Protein AF-A0A392Q1Z8-F1 (afdb_monomer)

Structure (mmCIF, N/CA/C/O backbone):
data_AF-A0A392Q1Z8-F1
#
_entry.id   AF-A0A392Q1Z8-F1
#
loop_
_atom_site.group_PDB
_atom_site.id
_atom_site.type_symbol
_atom_site.label_atom_id
_atom_site.label_alt_id
_atom_site.label_comp_id
_atom_site.label_asym_id
_atom_site.label_entity_id
_atom_s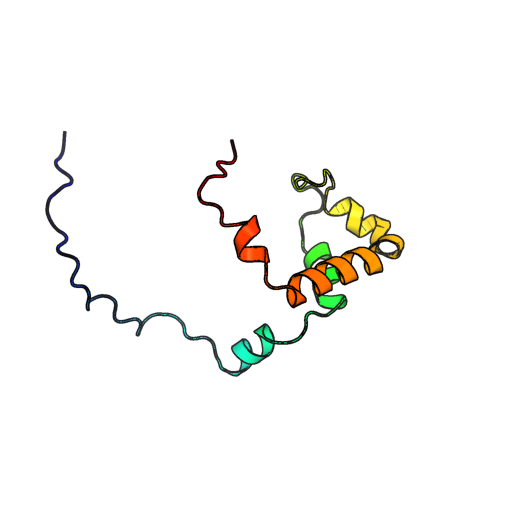ite.label_seq_id
_atom_site.pdbx_PDB_ins_code
_atom_site.Cartn_x
_atom_site.Cartn_y
_atom_site.Cartn_z
_atom_site.occupancy
_atom_site.B_iso_or_equiv
_atom_site.auth_seq_id
_atom_site.auth_comp_id
_atom_site.auth_asym_id
_atom_site.auth_atom_id
_atom_site.pdbx_PDB_model_num
ATOM 1 N N . MET A 1 1 ? 37.103 24.772 25.534 1.00 38.03 1 MET A 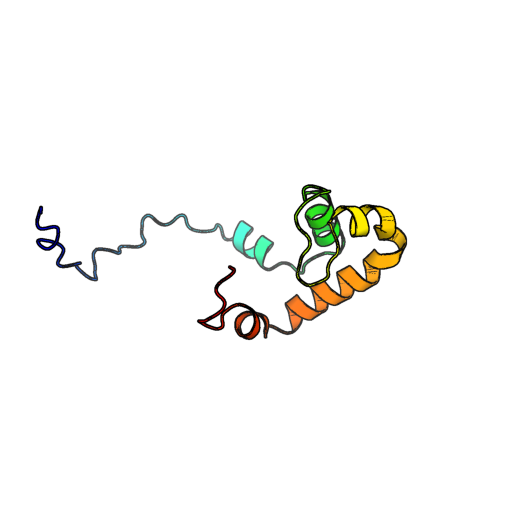N 1
ATOM 2 C CA . MET A 1 1 ? 36.236 23.574 25.547 1.00 38.03 1 MET A CA 1
ATOM 3 C C . MET A 1 1 ? 35.271 23.663 26.722 1.00 38.03 1 MET A C 1
ATOM 5 O O . MET A 1 1 ? 35.712 23.571 27.860 1.00 38.03 1 MET A O 1
ATOM 9 N N . SER A 1 2 ? 33.990 23.927 26.468 1.00 44.91 2 SER A N 1
ATOM 10 C CA . SER A 1 2 ? 32.949 24.079 27.495 1.00 44.91 2 SER A CA 1
ATOM 11 C C . SER A 1 2 ? 32.425 22.717 27.969 1.00 44.91 2 SER A C 1
ATOM 13 O O . SER A 1 2 ? 32.088 21.846 27.172 1.00 44.91 2 SER A O 1
ATOM 15 N N . ASN A 1 3 ? 32.386 22.552 29.292 1.00 46.66 3 ASN A N 1
ATOM 16 C CA . ASN A 1 3 ? 31.953 21.363 30.022 1.00 46.66 3 ASN A CA 1
ATOM 17 C C . ASN A 1 3 ? 30.425 21.174 29.950 1.00 46.66 3 ASN A C 1
ATOM 19 O O . ASN A 1 3 ? 29.694 21.805 30.705 1.00 46.66 3 ASN A O 1
ATOM 23 N N . TRP A 1 4 ? 29.948 20.254 29.108 1.00 56.62 4 TRP A N 1
ATOM 24 C CA . TRP A 1 4 ? 28.520 19.902 28.966 1.00 56.62 4 TRP A CA 1
ATOM 25 C C . TRP A 1 4 ? 27.996 18.902 30.009 1.00 56.62 4 TRP A C 1
ATOM 27 O O . TRP A 1 4 ? 26.866 18.435 29.921 1.00 56.62 4 TRP A O 1
ATOM 37 N N . ARG A 1 5 ? 28.817 18.523 30.994 1.00 55.06 5 ARG A N 1
ATOM 38 C CA . ARG A 1 5 ? 28.538 17.377 31.869 1.00 55.06 5 ARG A CA 1
ATOM 39 C C . ARG A 1 5 ? 28.294 17.770 33.322 1.00 55.06 5 ARG A C 1
ATOM 41 O O . ARG A 1 5 ? 28.920 17.216 34.221 1.00 55.06 5 ARG A O 1
ATOM 48 N N . LYS A 1 6 ? 27.398 18.727 33.564 1.00 56.22 6 LYS A N 1
ATOM 49 C CA . LYS A 1 6 ? 26.819 18.940 34.899 1.00 56.22 6 LYS A CA 1
ATOM 50 C C . LYS A 1 6 ? 25.326 19.239 34.775 1.00 56.22 6 LYS A C 1
ATOM 52 O O . LYS A 1 6 ? 24.950 20.180 34.089 1.00 56.22 6 LYS A O 1
ATOM 57 N N .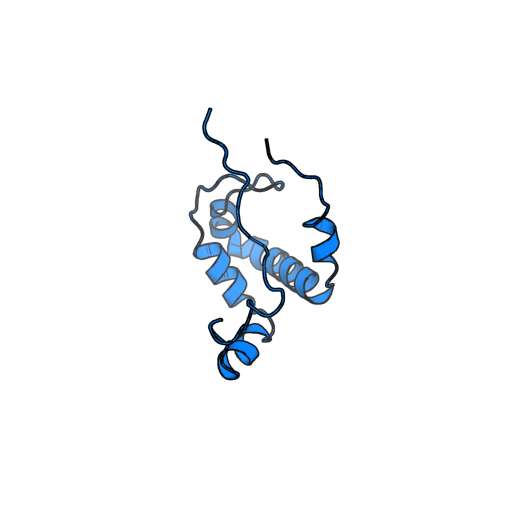 ASN A 1 7 ? 24.546 18.434 35.498 1.00 51.41 7 ASN A N 1
ATOM 58 C CA . ASN A 1 7 ? 23.100 18.486 35.744 1.00 51.41 7 ASN A CA 1
ATOM 59 C C . ASN A 1 7 ? 22.232 17.707 34.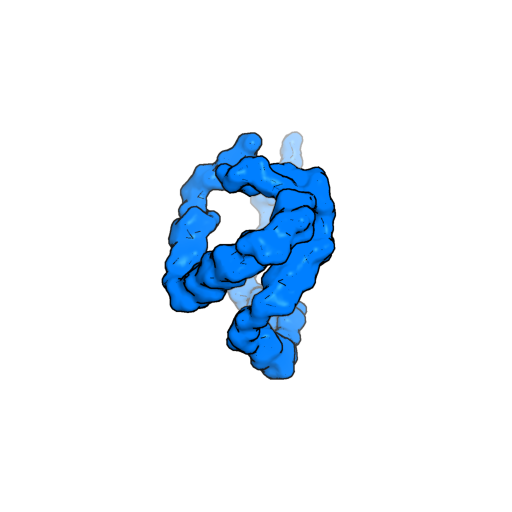753 1.00 51.41 7 ASN A C 1
ATOM 61 O O . ASN A 1 7 ? 21.856 18.220 33.708 1.00 51.41 7 ASN A O 1
ATOM 65 N N . SER A 1 8 ? 21.851 16.490 35.149 1.00 55.75 8 SER A N 1
ATOM 66 C CA . SER A 1 8 ? 20.472 15.982 35.068 1.00 55.75 8 SER A CA 1
ATOM 67 C C . SER A 1 8 ? 20.413 14.667 35.841 1.00 55.75 8 SER A C 1
ATOM 69 O O . SER A 1 8 ? 20.632 13.592 35.291 1.00 55.75 8 SER A O 1
ATOM 71 N N . HIS A 1 9 ? 20.179 14.754 37.149 1.00 53.22 9 HIS A N 1
ATOM 72 C CA . HIS A 1 9 ? 19.646 13.615 37.884 1.00 53.22 9 HIS A CA 1
ATOM 73 C C . HIS A 1 9 ? 18.201 13.474 37.391 1.00 53.22 9 HIS A C 1
ATOM 75 O O . HIS A 1 9 ? 17.328 14.216 37.832 1.00 53.22 9 HIS A O 1
ATOM 81 N N . CYS A 1 10 ? 17.987 12.656 36.357 1.00 54.41 10 CYS A N 1
ATOM 82 C CA . CYS A 1 10 ? 16.652 12.397 35.836 1.00 54.41 10 CYS A CA 1
ATOM 83 C C . CYS A 1 10 ? 15.855 11.710 36.944 1.00 54.41 10 CYS A C 1
ATOM 85 O O . CYS A 1 10 ? 16.133 10.560 37.276 1.00 54.41 10 CYS A O 1
ATOM 87 N N . ASP A 1 11 ? 14.907 12.429 37.539 1.00 60.25 11 ASP A N 1
ATOM 88 C CA . ASP A 1 11 ? 13.917 11.840 38.430 1.00 60.25 11 ASP A CA 1
ATOM 89 C C . ASP A 1 11 ? 13.095 10.821 37.617 1.00 60.25 11 ASP A C 1
ATOM 91 O O . ASP A 1 11 ? 12.438 11.216 36.646 1.00 60.25 11 ASP A O 1
ATOM 95 N N . PRO A 1 12 ? 13.130 9.520 37.960 1.00 59.28 12 PRO A N 1
ATOM 96 C CA . PRO A 1 12 ? 12.393 8.491 37.232 1.00 59.28 12 PRO A CA 1
ATOM 97 C C . PRO A 1 12 ? 10.869 8.692 37.284 1.00 59.28 12 PRO A C 1
ATOM 99 O O . PRO A 1 12 ? 10.168 8.134 36.443 1.00 59.28 12 PRO A O 1
ATOM 102 N N . ASN A 1 13 ? 10.356 9.526 38.199 1.00 57.09 13 ASN A N 1
ATOM 103 C CA . ASN A 1 13 ? 8.936 9.877 38.297 1.00 57.09 13 ASN A CA 1
ATOM 104 C C . ASN A 1 13 ? 8.560 11.174 37.554 1.00 57.09 13 ASN A C 1
ATOM 106 O O . ASN A 1 13 ? 7.385 11.530 37.507 1.00 57.09 13 ASN A O 1
ATOM 110 N N . SER A 1 14 ? 9.521 11.873 36.936 1.00 55.88 14 SER A N 1
ATOM 111 C CA . SER A 1 14 ? 9.259 13.067 36.109 1.00 55.88 14 SER A CA 1
ATOM 112 C C . SER A 1 14 ? 8.548 12.731 34.787 1.00 55.88 14 SER A C 1
ATOM 114 O O . SER A 1 14 ? 7.915 13.584 34.167 1.00 55.88 14 SER A O 1
ATOM 116 N N . LEU A 1 15 ? 8.572 11.458 34.375 1.00 58.22 15 LEU A N 1
ATOM 117 C CA . LEU A 1 15 ? 7.808 10.944 33.237 1.00 58.22 15 LEU A CA 1
ATOM 118 C C . LEU A 1 15 ? 6.353 10.666 33.631 1.00 58.22 15 LEU A C 1
ATOM 120 O O . LEU A 1 15 ? 5.837 9.565 33.440 1.00 58.22 15 LEU A O 1
ATOM 124 N N . VAL A 1 16 ? 5.668 11.663 34.185 1.00 60.88 16 VAL A N 1
ATOM 125 C CA . VAL A 1 16 ? 4.215 11.590 34.294 1.00 60.88 16 VAL A CA 1
ATOM 126 C C . VAL A 1 16 ? 3.675 11.656 32.862 1.00 60.88 16 VAL A C 1
ATOM 128 O O . VAL A 1 16 ? 3.647 12.712 32.234 1.00 60.88 16 VAL A O 1
ATOM 131 N N . LEU A 1 17 ? 3.272 10.506 32.313 1.00 58.62 17 LEU A N 1
ATOM 132 C CA . LEU A 1 17 ? 2.721 10.353 30.955 1.00 58.62 17 LEU A CA 1
ATOM 133 C C . LEU A 1 17 ? 1.361 11.067 30.769 1.00 58.62 17 LEU A C 1
ATOM 135 O O . LEU A 1 17 ? 0.659 10.819 29.793 1.00 58.62 17 LEU A O 1
ATOM 139 N N . THR A 1 18 ? 0.966 11.954 31.687 1.00 59.97 18 THR A N 1
ATOM 140 C CA . THR A 1 18 ? -0.308 12.688 31.670 1.00 59.97 18 THR A CA 1
ATOM 141 C C . THR A 1 18 ? -0.427 13.673 30.513 1.00 59.97 18 THR A C 1
ATOM 143 O O . THR A 1 18 ? -1.536 14.087 30.199 1.00 59.97 18 THR A O 1
ATOM 146 N N . ASN A 1 19 ? 0.684 14.017 29.852 1.00 65.94 19 ASN A N 1
ATOM 147 C CA . ASN A 1 19 ? 0.699 14.937 28.709 1.00 65.94 19 ASN A CA 1
ATOM 148 C C . ASN A 1 19 ? 0.914 14.234 27.357 1.00 65.94 19 ASN A C 1
ATOM 150 O O . ASN A 1 19 ? 1.163 14.906 26.356 1.00 65.94 19 ASN A O 1
ATOM 154 N N . ILE A 1 20 ? 0.831 12.900 27.301 1.00 76.69 20 ILE A N 1
ATOM 155 C CA . ILE A 1 20 ? 0.868 12.181 26.024 1.00 76.69 20 ILE A CA 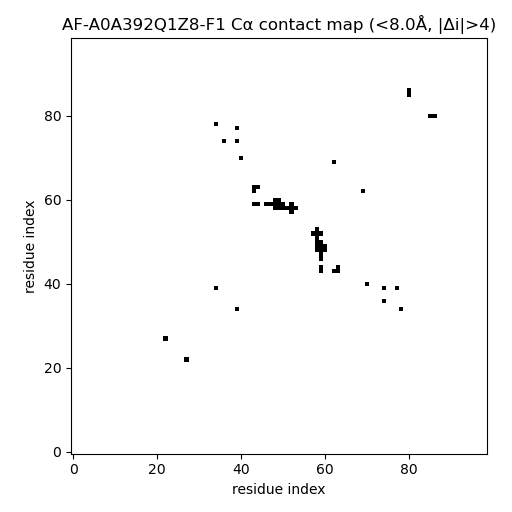1
ATOM 156 C C . ILE A 1 20 ? -0.543 12.161 25.433 1.00 76.69 20 ILE A C 1
ATOM 158 O O . ILE A 1 20 ? -1.466 11.721 26.127 1.00 76.69 20 ILE A O 1
ATOM 162 N N . PRO A 1 21 ? -0.730 12.596 24.170 1.00 78.88 21 PRO A N 1
ATOM 163 C CA . PRO A 1 21 ? -2.019 12.499 23.502 1.00 78.88 21 PRO A CA 1
ATOM 164 C C . PRO A 1 21 ? -2.511 11.049 23.539 1.00 78.88 21 PRO A C 1
ATOM 166 O O . PRO A 1 21 ? -1.857 10.140 23.029 1.00 78.88 21 PRO A O 1
ATOM 169 N N . GLN A 1 22 ? -3.654 10.844 24.190 1.00 80.50 22 GLN A N 1
ATOM 170 C CA . GLN A 1 22 ? -4.293 9.539 24.292 1.00 80.50 22 GLN A CA 1
ATOM 171 C C . GLN A 1 22 ? -5.116 9.281 23.034 1.00 80.50 22 GLN A C 1
ATOM 173 O O . GLN A 1 22 ? -5.802 10.168 22.523 1.00 80.50 22 GLN A O 1
ATOM 178 N N . ILE A 1 23 ? -5.057 8.049 22.544 1.00 86.19 23 ILE A N 1
ATOM 179 C CA . ILE A 1 23 ? -5.891 7.611 21.434 1.00 86.19 23 ILE A CA 1
ATOM 180 C C . ILE A 1 23 ? -7.340 7.464 21.914 1.00 86.19 23 ILE A C 1
ATOM 182 O O . ILE A 1 23 ? -7.589 6.889 22.973 1.00 86.19 23 ILE A O 1
ATOM 186 N N . SER A 1 24 ? -8.310 7.992 21.161 1.00 88.75 24 SER A N 1
ATOM 187 C CA . SER A 1 24 ? -9.719 7.753 21.482 1.00 88.75 24 SER A CA 1
ATOM 188 C C . SER A 1 24 ? -10.065 6.278 21.263 1.00 88.75 24 SER A C 1
ATOM 190 O O . SER A 1 24 ? -9.461 5.600 20.430 1.00 88.75 24 SER A O 1
ATOM 192 N N . GLN A 1 25 ? -11.062 5.771 21.988 1.00 87.00 25 GLN A N 1
ATOM 193 C CA . GLN A 1 25 ? -11.509 4.384 21.834 1.00 87.00 25 GLN A CA 1
ATOM 194 C C . GLN A 1 25 ? -12.020 4.092 20.412 1.00 87.00 25 GLN A C 1
ATOM 196 O O . GLN A 1 25 ? -11.810 3.003 19.878 1.00 87.00 25 GLN A O 1
ATOM 201 N N . GLU A 1 26 ? -12.629 5.088 19.769 1.00 89.81 26 GLU A N 1
ATOM 202 C CA . GLU A 1 26 ? -13.035 5.024 18.364 1.00 89.81 26 GLU A CA 1
ATOM 203 C C . GLU A 1 26 ? -11.824 4.852 17.441 1.00 89.81 26 GLU A C 1
ATOM 205 O O . GLU A 1 26 ? -11.797 3.935 16.623 1.00 89.81 26 GLU A O 1
ATOM 210 N N . LEU A 1 27 ? -10.783 5.674 17.616 1.00 87.94 27 LEU A N 1
ATOM 211 C CA . LEU A 1 27 ? -9.572 5.599 16.802 1.00 87.94 27 LEU A CA 1
ATOM 212 C C . LEU A 1 27 ? -8.814 4.287 17.036 1.00 87.94 27 LEU A C 1
ATOM 214 O O . LEU A 1 27 ? -8.317 3.687 16.087 1.00 87.94 27 LEU A O 1
ATOM 218 N N . PHE A 1 28 ? -8.781 3.796 18.274 1.00 88.31 28 PHE A N 1
ATOM 219 C CA . PHE A 1 28 ? -8.225 2.482 18.585 1.00 88.31 28 PHE A CA 1
ATOM 220 C C . PHE A 1 28 ? -8.957 1.364 17.832 1.00 88.31 28 PHE A C 1
ATOM 222 O O . PHE A 1 28 ? -8.320 0.512 17.219 1.00 88.31 28 PHE A O 1
ATOM 229 N N . THR A 1 29 ? -10.291 1.408 17.813 1.00 87.12 29 THR A N 1
ATOM 230 C CA . THR A 1 29 ? -11.108 0.430 17.079 1.00 87.12 29 THR A CA 1
ATOM 231 C C . THR A 1 29 ? -10.826 0.494 15.577 1.00 87.12 29 THR A C 1
ATOM 233 O O . THR A 1 29 ? -10.634 -0.542 14.948 1.00 87.12 29 THR A O 1
ATOM 236 N N . LEU A 1 30 ? -10.708 1.701 15.011 1.00 86.44 30 LEU A N 1
ATOM 237 C CA . LEU A 1 30 ? -10.350 1.887 13.602 1.00 86.44 30 LEU A CA 1
ATOM 238 C C . LEU A 1 30 ? -8.979 1.286 13.259 1.00 86.44 30 LEU A C 1
ATOM 240 O O . LEU A 1 30 ? -8.851 0.625 12.234 1.00 86.44 30 LEU A O 1
ATOM 244 N N . LEU A 1 31 ? -7.969 1.466 14.116 1.00 85.81 31 LEU A N 1
ATOM 245 C CA . LEU A 1 31 ? -6.625 0.911 13.897 1.00 85.81 31 LEU A CA 1
ATOM 246 C C . LEU A 1 31 ? -6.563 -0.620 14.004 1.00 85.81 31 LEU A C 1
ATOM 248 O O . LEU A 1 31 ? -5.644 -1.239 13.461 1.00 85.81 31 LEU A O 1
ATOM 252 N N . LEU A 1 32 ? -7.506 -1.228 14.727 1.00 85.88 32 LEU A N 1
ATOM 253 C CA . LEU A 1 32 ? -7.607 -2.679 14.877 1.00 85.88 32 LEU A CA 1
ATOM 254 C C . LEU A 1 32 ? -8.416 -3.355 13.770 1.00 85.88 32 LEU A C 1
ATOM 256 O O . LEU A 1 32 ? -8.393 -4.585 13.680 1.00 85.88 32 LEU A O 1
ATOM 260 N N . ASN A 1 33 ? -9.114 -2.587 12.933 1.00 86.44 33 ASN A N 1
ATOM 261 C CA . ASN A 1 33 ? -9.892 -3.160 11.847 1.00 86.44 33 ASN A CA 1
ATOM 262 C C . ASN A 1 33 ? -8.999 -3.962 10.885 1.00 86.44 33 ASN A C 1
ATOM 264 O O . ASN A 1 33 ? -7.828 -3.620 10.670 1.00 86.44 33 ASN A O 1
ATOM 268 N N . PRO A 1 34 ? -9.537 -5.039 10.282 1.00 86.75 34 PRO A N 1
ATOM 269 C CA . PRO A 1 34 ? -8.856 -5.724 9.199 1.00 86.75 34 PRO A CA 1
ATOM 270 C C . PRO A 1 34 ? -8.516 -4.732 8.089 1.00 86.75 34 PRO A C 1
ATOM 272 O O . PRO A 1 34 ? -9.369 -3.947 7.678 1.00 86.75 34 PRO A O 1
ATOM 275 N N . ILE A 1 35 ? -7.280 -4.807 7.594 1.00 88.88 35 ILE A N 1
ATOM 276 C CA . ILE A 1 35 ? -6.872 -4.046 6.413 1.00 88.88 35 ILE A CA 1
ATOM 277 C C . ILE A 1 35 ? -7.787 -4.466 5.258 1.00 88.88 35 ILE A C 1
ATOM 279 O O . ILE A 1 35 ? -8.147 -5.636 5.138 1.00 88.88 35 ILE A O 1
ATOM 283 N N . SER A 1 36 ? -8.168 -3.524 4.412 1.00 91.75 36 SER A N 1
ATOM 284 C CA . SER A 1 36 ? -8.931 -3.766 3.193 1.00 91.75 36 SER A CA 1
ATOM 285 C C . SER A 1 36 ? -8.057 -3.593 1.950 1.00 91.75 36 SER A C 1
ATOM 287 O O . SER A 1 36 ? -7.107 -2.809 1.937 1.00 91.75 36 SER A O 1
ATOM 289 N N . GLU A 1 37 ? -8.408 -4.270 0.854 1.00 92.69 37 GLU A N 1
ATOM 290 C CA . GLU A 1 37 ? -7.723 -4.087 -0.436 1.00 92.69 37 GLU A CA 1
ATOM 291 C C . GLU A 1 37 ? -7.755 -2.618 -0.892 1.00 92.69 37 GLU A C 1
ATOM 293 O O . GLU A 1 37 ? -6.784 -2.101 -1.449 1.00 92.69 37 GLU A O 1
ATOM 298 N N . ARG A 1 38 ? -8.858 -1.916 -0.594 1.00 94.00 38 ARG A N 1
ATOM 299 C CA . ARG A 1 38 ? -9.003 -0.489 -0.881 1.00 94.00 38 ARG A CA 1
ATOM 300 C C . ARG A 1 38 ? -7.964 0.347 -0.141 1.00 94.00 38 ARG A C 1
ATOM 302 O O . ARG A 1 38 ? -7.338 1.188 -0.772 1.00 94.00 38 ARG A O 1
ATOM 309 N N . GLU 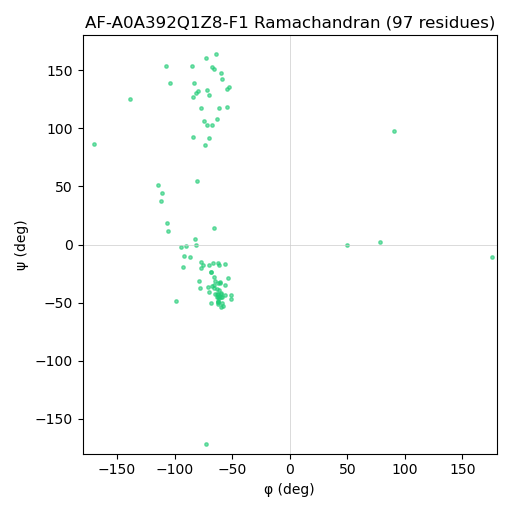A 1 39 ? -7.749 0.107 1.150 1.00 92.44 39 GLU A N 1
ATOM 310 C CA . GLU A 1 39 ? -6.727 0.829 1.919 1.00 92.44 39 GLU A CA 1
ATOM 311 C C . GLU A 1 39 ? -5.325 0.584 1.365 1.00 92.44 39 GLU A C 1
ATOM 313 O O . GLU A 1 39 ? -4.537 1.524 1.271 1.00 92.44 39 GLU A O 1
ATOM 318 N N . VAL A 1 40 ? -5.021 -0.645 0.931 1.00 93.38 40 VAL A N 1
ATOM 319 C CA . VAL A 1 40 ? -3.733 -0.958 0.290 1.00 93.38 40 VAL A CA 1
ATOM 320 C C . VAL A 1 40 ? -3.567 -0.175 -1.008 1.00 93.38 40 VAL A C 1
ATOM 322 O O . VAL A 1 40 ? -2.515 0.427 -1.241 1.00 93.38 40 VAL A O 1
ATOM 325 N N . LYS A 1 41 ? -4.613 -0.137 -1.838 1.00 95.19 41 LYS A N 1
ATOM 326 C CA . LYS A 1 41 ? -4.608 0.637 -3.079 1.00 95.19 41 LYS A CA 1
ATOM 327 C C . LYS A 1 41 ? -4.442 2.129 -2.805 1.00 95.19 41 LYS A C 1
ATOM 329 O O . LYS A 1 41 ? -3.569 2.758 -3.395 1.00 95.19 41 LYS A O 1
ATOM 334 N N . ASP A 1 42 ? -5.246 2.694 -1.912 1.00 95.44 42 ASP A N 1
ATOM 335 C CA . ASP A 1 42 ? -5.234 4.125 -1.609 1.00 95.44 42 ASP A CA 1
ATOM 336 C C . ASP A 1 42 ? -3.872 4.538 -1.024 1.00 95.44 42 ASP A C 1
ATOM 338 O O . ASP A 1 42 ? -3.276 5.523 -1.471 1.00 95.44 42 ASP A O 1
ATOM 342 N N . ALA A 1 43 ? -3.303 3.729 -0.124 1.00 92.88 43 ALA A N 1
ATOM 343 C CA . ALA A 1 43 ? -1.953 3.924 0.397 1.00 92.88 43 ALA A CA 1
ATOM 344 C C . ALA A 1 43 ? -0.900 3.915 -0.721 1.00 92.88 43 ALA A C 1
ATOM 346 O O . ALA A 1 43 ? -0.111 4.857 -0.832 1.00 92.88 43 ALA A O 1
ATOM 347 N N . LEU A 1 44 ? -0.914 2.906 -1.596 1.00 93.12 44 LEU A N 1
ATOM 348 C CA . LEU A 1 44 ? 0.007 2.805 -2.730 1.00 93.12 44 LEU A CA 1
ATOM 349 C C . LEU A 1 44 ? -0.120 4.003 -3.690 1.00 93.12 44 LEU A C 1
ATOM 351 O O . LEU A 1 44 ? 0.888 4.545 -4.157 1.00 93.12 44 LEU A O 1
ATOM 355 N N . PHE A 1 45 ? -1.346 4.447 -3.972 1.00 93.81 45 PHE A N 1
ATOM 356 C CA . PHE A 1 45 ? -1.642 5.553 -4.889 1.00 93.81 45 PHE A CA 1
ATOM 357 C C . PHE A 1 45 ? -1.374 6.935 -4.268 1.00 93.81 45 PHE A C 1
ATOM 359 O O . PHE A 1 45 ? -1.121 7.896 -5.001 1.00 93.81 45 PHE A O 1
ATOM 366 N N . SER A 1 46 ? -1.314 7.032 -2.938 1.00 93.94 46 SER A N 1
ATOM 367 C CA . SER A 1 46 ? -0.903 8.251 -2.226 1.00 93.94 46 SER A CA 1
ATOM 368 C C . SER A 1 46 ? 0.610 8.516 -2.266 1.00 93.94 46 SER A C 1
ATOM 370 O O . SER A 1 46 ? 1.053 9.638 -2.029 1.00 93.94 46 SER A O 1
ATOM 372 N N . MET A 1 47 ? 1.428 7.506 -2.589 1.00 91.19 47 MET A N 1
ATOM 373 C CA . MET A 1 47 ? 2.887 7.664 -2.659 1.00 91.19 47 MET A CA 1
ATOM 374 C C . MET A 1 47 ? 3.307 8.646 -3.773 1.00 91.19 47 MET A C 1
ATOM 376 O O . MET A 1 47 ? 2.540 8.961 -4.681 1.00 91.19 47 MET A O 1
ATOM 380 N N . TYR A 1 48 ? 4.545 9.135 -3.753 1.00 91.62 48 TYR A N 1
ATOM 381 C CA . TYR A 1 48 ? 5.072 9.849 -4.919 1.00 91.62 48 TYR A CA 1
ATOM 382 C C . TYR A 1 48 ? 5.529 8.815 -5.967 1.00 91.62 48 TYR A C 1
ATOM 384 O O . TYR A 1 48 ? 6.207 7.857 -5.588 1.00 91.62 48 TYR A O 1
ATOM 392 N N . PRO A 1 49 ? 5.163 8.953 -7.256 1.00 87.94 49 PRO A N 1
ATOM 393 C CA . PRO A 1 49 ? 5.353 7.899 -8.260 1.00 87.94 49 PRO A CA 1
ATOM 394 C C . PRO A 1 49 ? 6.822 7.519 -8.498 1.00 87.94 49 PRO A C 1
ATOM 396 O O . PRO A 1 49 ? 7.110 6.347 -8.724 1.00 87.94 49 PRO A O 1
ATOM 399 N N . TYR A 1 50 ? 7.738 8.485 -8.387 1.00 89.38 50 TYR A N 1
ATOM 400 C CA . TYR A 1 50 ? 9.167 8.328 -8.683 1.00 89.38 50 TYR A CA 1
ATOM 401 C C . TYR A 1 50 ? 10.042 8.393 -7.421 1.00 89.38 50 TYR A C 1
ATOM 403 O O . TYR A 1 50 ? 11.041 9.109 -7.381 1.00 89.38 50 TYR A O 1
ATOM 411 N N . LYS A 1 51 ? 9.640 7.709 -6.343 1.00 85.69 51 LYS A N 1
ATOM 412 C CA . LYS A 1 51 ? 10.517 7.521 -5.174 1.00 85.69 51 LYS A CA 1
ATOM 413 C C . LYS A 1 51 ? 11.635 6.523 -5.479 1.00 85.69 51 LYS A C 1
ATOM 415 O O . LYS A 1 51 ? 11.520 5.725 -6.407 1.00 85.69 51 LYS A O 1
ATOM 420 N N . ALA A 1 52 ? 12.694 6.568 -4.669 1.00 86.56 52 ALA A N 1
ATOM 421 C CA . ALA A 1 52 ? 13.733 5.547 -4.683 1.00 86.56 52 ALA A CA 1
ATOM 422 C C . ALA A 1 52 ? 13.102 4.146 -4.520 1.00 86.56 52 ALA A C 1
ATOM 424 O O . ALA A 1 52 ? 12.185 4.002 -3.701 1.00 86.56 52 ALA A O 1
ATOM 425 N N . PRO A 1 53 ? 13.539 3.151 -5.312 1.00 80.19 53 PRO A N 1
ATOM 426 C CA . PRO A 1 53 ? 13.012 1.796 -5.228 1.00 80.19 53 PRO A CA 1
ATOM 427 C C . PRO A 1 53 ? 13.378 1.156 -3.888 1.00 80.19 53 PRO A C 1
ATOM 429 O O . PRO A 1 53 ? 14.401 1.491 -3.284 1.00 80.19 53 PRO A O 1
ATOM 432 N N . GLY A 1 54 ? 12.536 0.235 -3.425 1.00 79.56 54 GLY A N 1
ATOM 433 C CA . GLY A 1 54 ? 12.875 -0.600 -2.283 1.00 79.56 54 GLY A CA 1
ATOM 434 C C . GLY A 1 54 ? 13.926 -1.654 -2.653 1.00 79.56 54 GLY A C 1
ATOM 435 O O . GLY A 1 54 ? 14.443 -1.671 -3.773 1.00 79.56 54 GLY A O 1
ATOM 436 N N . PRO A 1 55 ? 14.211 -2.598 -1.742 1.00 82.50 55 PRO A N 1
ATOM 437 C CA . PRO A 1 55 ? 15.032 -3.776 -2.040 1.00 82.50 55 PRO A CA 1
ATOM 438 C C . PRO A 1 55 ? 14.508 -4.623 -3.216 1.00 82.50 55 PRO A C 1
ATOM 440 O O . PRO A 1 55 ? 15.246 -5.437 -3.761 1.00 82.50 55 PRO A O 1
ATOM 443 N N . ASP A 1 56 ? 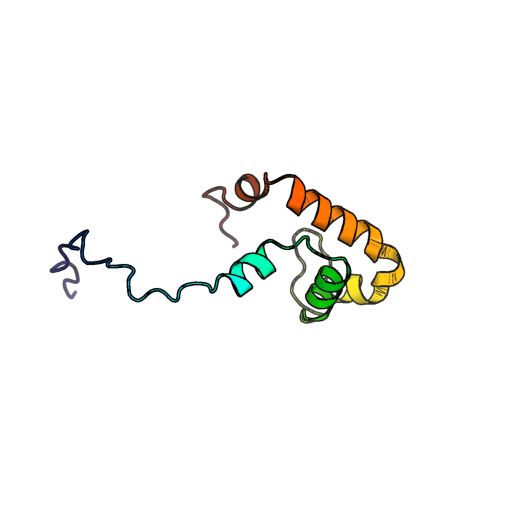13.243 -4.434 -3.605 1.00 81.25 56 ASP A N 1
ATOM 444 C CA . ASP A 1 56 ? 12.590 -5.069 -4.751 1.00 81.25 56 ASP A CA 1
ATOM 445 C C . ASP A 1 56 ? 12.976 -4.459 -6.111 1.00 81.25 56 ASP A C 1
ATOM 447 O O . ASP A 1 56 ? 12.713 -5.063 -7.149 1.00 81.25 56 ASP A O 1
ATOM 451 N N . GLY A 1 57 ? 13.593 -3.273 -6.130 1.00 88.56 57 GLY A N 1
ATOM 452 C CA . GLY A 1 57 ? 13.995 -2.581 -7.353 1.00 88.56 57 GLY A CA 1
ATOM 453 C C . GLY A 1 57 ? 12.862 -1.860 -8.095 1.00 88.56 57 GLY A C 1
ATOM 454 O O . GLY A 1 57 ? 13.124 -1.259 -9.140 1.00 88.56 57 GLY A O 1
ATOM 455 N N . PHE A 1 58 ? 11.626 -1.857 -7.580 1.00 89.12 58 PHE A N 1
ATOM 456 C CA . PHE A 1 58 ? 10.475 -1.254 -8.260 1.00 89.12 58 PHE A CA 1
ATOM 457 C C . PHE A 1 58 ? 10.069 0.089 -7.648 1.00 89.12 58 PHE A C 1
ATOM 459 O O . PHE A 1 58 ? 10.020 0.284 -6.436 1.00 89.12 58 PHE A O 1
ATOM 466 N N . GLN A 1 59 ? 9.734 1.045 -8.513 1.00 91.94 59 GLN A N 1
ATOM 467 C CA . GLN A 1 59 ? 9.181 2.335 -8.101 1.00 91.94 59 GLN A CA 1
ATOM 468 C C . GLN A 1 59 ? 7.656 2.240 -7.913 1.00 91.94 59 GLN A C 1
ATOM 470 O O . GLN A 1 59 ? 7.007 1.469 -8.624 1.00 91.94 59 GLN A O 1
ATOM 475 N N . PRO A 1 60 ? 7.028 3.081 -7.065 1.00 92.00 60 PRO A N 1
ATOM 476 C CA . PRO A 1 60 ? 5.572 3.082 -6.875 1.00 92.00 60 PRO A CA 1
ATOM 477 C C . PRO A 1 60 ? 4.753 3.231 -8.169 1.00 92.00 60 PRO A C 1
ATOM 479 O O . PRO A 1 60 ? 3.632 2.730 -8.251 1.00 92.00 60 PRO A O 1
ATOM 482 N N . VAL A 1 61 ? 5.296 3.897 -9.196 1.00 94.12 61 VAL A N 1
ATOM 483 C CA . VAL A 1 61 ? 4.656 4.022 -10.518 1.00 94.12 61 VAL A CA 1
ATOM 484 C C . VAL A 1 61 ? 4.416 2.673 -11.208 1.00 94.12 61 VAL A C 1
ATOM 486 O O . VAL A 1 61 ? 3.405 2.519 -11.892 1.00 94.12 61 VAL A O 1
ATOM 489 N N . PHE A 1 62 ? 5.277 1.675 -10.987 1.00 94.50 62 PHE A N 1
ATOM 490 C CA . PHE A 1 62 ? 5.101 0.328 -11.537 1.00 94.50 62 PHE A CA 1
ATOM 491 C C . PHE A 1 62 ? 3.784 -0.286 -11.051 1.00 94.50 62 PHE A C 1
ATOM 493 O O . PHE A 1 62 ? 2.922 -0.651 -11.850 1.00 94.50 62 PHE A O 1
ATOM 500 N N . PHE A 1 63 ? 3.579 -0.307 -9.735 1.00 94.19 63 PHE A N 1
ATOM 501 C CA . PHE A 1 63 ? 2.389 -0.901 -9.132 1.00 94.19 63 PHE A CA 1
ATOM 502 C C . PHE A 1 63 ? 1.102 -0.146 -9.484 1.00 94.19 63 PHE A C 1
ATOM 504 O O . PHE A 1 63 ? 0.037 -0.753 -9.551 1.00 94.19 63 PHE A O 1
ATOM 511 N N . ARG A 1 64 ? 1.182 1.165 -9.755 1.00 94.56 64 ARG A N 1
ATOM 512 C CA . ARG A 1 64 ? 0.035 1.946 -10.252 1.00 94.56 64 ARG A CA 1
ATOM 513 C C . ARG A 1 64 ? -0.350 1.545 -11.666 1.00 94.56 64 ARG A C 1
ATOM 515 O O . ARG A 1 64 ? -1.519 1.268 -11.919 1.00 94.56 64 ARG A O 1
ATOM 522 N N . ASN A 1 65 ? 0.630 1.510 -12.567 1.00 95.94 65 ASN A N 1
ATOM 523 C CA . ASN A 1 65 ? 0.400 1.234 -13.984 1.00 95.94 65 ASN A CA 1
ATOM 524 C C . ASN A 1 65 ? -0.104 -0.194 -14.209 1.00 95.94 65 ASN A C 1
ATOM 526 O O . ASN A 1 65 ? -0.948 -0.421 -15.073 1.00 95.94 65 ASN A O 1
ATOM 530 N N . TYR A 1 66 ? 0.376 -1.143 -13.404 1.00 96.25 66 TYR A N 1
ATOM 531 C CA . TYR A 1 66 ? 0.038 -2.559 -13.528 1.00 96.25 66 TYR A CA 1
ATOM 532 C C . TYR A 1 66 ? -0.908 -3.058 -12.433 1.00 96.25 66 TYR A C 1
ATOM 534 O O . TYR A 1 66 ? -1.025 -4.268 -12.248 1.00 96.25 66 TYR A O 1
ATOM 542 N N . TRP A 1 67 ? -1.620 -2.163 -11.731 1.00 95.44 67 TRP A N 1
ATOM 543 C CA . TRP A 1 67 ? -2.514 -2.534 -10.624 1.00 95.44 67 TRP A CA 1
ATOM 544 C C . TRP A 1 67 ? -3.490 -3.651 -11.011 1.00 95.44 67 TRP A C 1
ATOM 546 O O . TRP A 1 67 ? -3.634 -4.617 -10.278 1.00 95.44 67 TRP A O 1
ATOM 556 N N . ASN A 1 68 ? -4.087 -3.589 -12.206 1.00 96.06 68 ASN A N 1
ATOM 557 C CA . ASN A 1 68 ? -5.038 -4.604 -12.684 1.00 96.06 68 ASN A CA 1
ATOM 558 C C . ASN A 1 68 ? -4.442 -6.020 -12.804 1.00 96.06 68 ASN A C 1
ATOM 560 O O . ASN A 1 68 ? -5.193 -6.986 -12.893 1.00 96.06 68 ASN A O 1
ATOM 564 N N . ILE A 1 69 ? -3.114 -6.138 -12.832 1.00 96.62 69 ILE A N 1
ATOM 565 C CA . ILE A 1 69 ? -2.384 -7.407 -12.883 1.00 96.62 69 ILE A CA 1
ATOM 566 C C . ILE A 1 69 ? -1.917 -7.790 -11.476 1.00 96.62 69 ILE A C 1
ATOM 568 O O . ILE A 1 69 ? -2.152 -8.912 -11.042 1.00 96.62 69 ILE A O 1
ATOM 572 N N . VAL A 1 70 ? -1.291 -6.856 -10.749 1.00 95.44 70 VAL A N 1
ATOM 573 C CA . VAL A 1 70 ? -0.594 -7.156 -9.483 1.00 95.44 70 VAL A CA 1
ATOM 574 C C . VAL A 1 70 ? -1.453 -6.993 -8.226 1.00 95.44 70 VAL A C 1
ATOM 576 O O . VAL A 1 70 ? -1.017 -7.398 -7.152 1.00 95.44 70 VAL A O 1
ATOM 579 N N . ALA A 1 71 ? -2.659 -6.415 -8.318 1.00 94.50 71 ALA A N 1
ATOM 580 C CA . ALA A 1 71 ? -3.500 -6.078 -7.159 1.00 94.50 71 ALA A CA 1
ATOM 581 C C . ALA A 1 71 ? -3.690 -7.257 -6.202 1.00 94.50 71 ALA A C 1
ATOM 583 O O . ALA A 1 71 ? -3.501 -7.118 -4.995 1.00 94.50 71 ALA A O 1
ATOM 584 N N . LYS A 1 72 ? -4.010 -8.434 -6.752 1.00 95.19 72 LYS A N 1
ATOM 585 C CA . LYS A 1 72 ? -4.269 -9.641 -5.965 1.00 95.19 72 LYS A CA 1
ATOM 586 C C . LYS A 1 72 ? -3.027 -10.121 -5.219 1.00 95.19 72 LYS A C 1
ATOM 588 O O . LYS A 1 72 ? -3.134 -10.488 -4.049 1.00 95.19 72 LYS A O 1
ATOM 593 N N . ASP A 1 73 ? -1.869 -10.109 -5.870 1.00 93.69 73 ASP A N 1
ATOM 594 C CA . ASP A 1 73 ? -0.612 -10.569 -5.274 1.00 93.69 73 ASP A CA 1
ATOM 595 C C . ASP A 1 73 ? -0.136 -9.599 -4.190 1.00 93.69 73 ASP A C 1
ATOM 597 O O . ASP A 1 73 ? 0.267 -10.019 -3.102 1.00 93.69 73 ASP A O 1
ATOM 601 N N . VAL A 1 74 ? -0.262 -8.294 -4.453 1.00 92.81 74 VAL A N 1
ATOM 602 C CA . VAL A 1 74 ? 0.043 -7.234 -3.484 1.00 92.81 74 VAL A CA 1
ATOM 603 C C . VAL A 1 74 ? -0.876 -7.344 -2.269 1.00 92.81 74 VAL A C 1
ATOM 605 O O . VAL A 1 74 ? -0.390 -7.360 -1.139 1.00 92.81 74 VAL A O 1
ATOM 608 N N . TRP A 1 75 ? -2.188 -7.475 -2.483 1.00 93.62 75 TRP A N 1
ATOM 609 C CA . TRP A 1 75 ? -3.158 -7.653 -1.405 1.00 93.62 75 TRP A CA 1
ATOM 610 C C . TRP A 1 75 ? -2.837 -8.895 -0.575 1.00 93.62 75 TRP A C 1
ATOM 612 O O . TRP A 1 75 ? -2.636 -8.780 0.629 1.00 93.62 75 TRP A O 1
ATOM 622 N N . THR A 1 76 ? -2.679 -10.051 -1.223 1.00 91.56 76 THR A N 1
ATOM 623 C CA . THR A 1 76 ? -2.370 -11.323 -0.551 1.00 91.56 76 THR A CA 1
ATOM 624 C C . THR A 1 76 ? -1.102 -11.223 0.293 1.00 91.56 76 THR A C 1
ATOM 626 O O . THR A 1 76 ? -1.093 -11.677 1.437 1.00 91.56 76 THR A O 1
ATOM 629 N N . SER A 1 77 ? -0.053 -10.586 -0.235 1.00 89.88 77 SER A N 1
ATOM 630 C CA . SER A 1 77 ? 1.200 -10.370 0.493 1.00 89.88 77 SER A CA 1
ATOM 631 C C . SER A 1 77 ? 0.980 -9.503 1.736 1.00 89.88 77 SER A C 1
ATOM 633 O O . SER A 1 77 ? 1.353 -9.899 2.839 1.00 89.88 77 SER A O 1
ATOM 635 N N . VAL A 1 78 ? 0.304 -8.357 1.594 1.00 89.44 78 VAL A N 1
ATOM 636 C CA . VAL A 1 78 ? 0.005 -7.451 2.717 1.00 89.44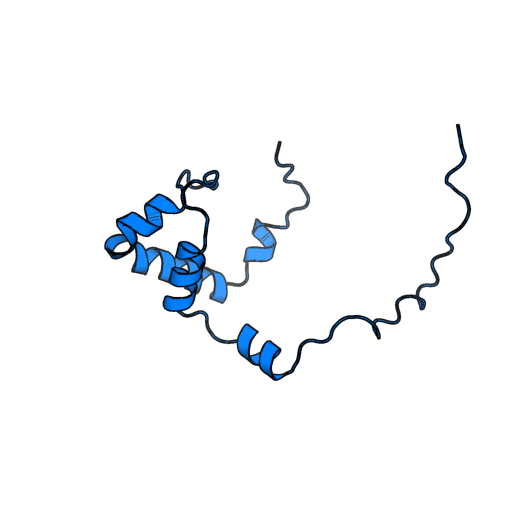 78 VAL A CA 1
ATOM 637 C C . VAL A 1 78 ? -0.869 -8.135 3.776 1.00 89.44 78 VAL A C 1
ATOM 639 O O . VAL A 1 78 ? -0.573 -8.040 4.970 1.00 89.44 78 VAL A O 1
ATOM 642 N N . SER A 1 79 ? -1.912 -8.864 3.367 1.00 87.06 79 SER A N 1
ATOM 643 C CA . SER A 1 79 ? -2.781 -9.607 4.288 1.00 87.06 79 SER A CA 1
ATOM 644 C C . SER A 1 79 ? -2.015 -10.701 5.026 1.00 87.06 79 SER A C 1
ATOM 646 O O . SER A 1 79 ? -2.149 -10.829 6.243 1.00 87.06 79 SER A O 1
ATOM 648 N N . TYR A 1 80 ? -1.185 -11.467 4.313 1.00 85.00 80 TYR A N 1
ATOM 649 C CA . TYR A 1 80 ? -0.354 -12.510 4.908 1.00 85.00 80 TYR A CA 1
ATOM 650 C C . TYR A 1 80 ? 0.581 -11.918 5.968 1.00 85.00 80 TYR A C 1
ATOM 652 O O . TYR A 1 80 ? 0.678 -12.439 7.080 1.00 85.00 80 TYR A O 1
ATOM 660 N N . TYR A 1 81 ? 1.223 -10.791 5.673 1.00 76.00 81 TYR A N 1
ATOM 661 C CA . TYR A 1 81 ? 2.144 -10.149 6.607 1.00 76.00 81 TYR A CA 1
ATOM 662 C C . TYR A 1 81 ? 1.458 -9.589 7.853 1.00 76.00 81 TYR A C 1
ATOM 664 O O . TYR A 1 81 ? 1.998 -9.720 8.953 1.00 76.00 81 TYR A O 1
ATOM 672 N N . LYS A 1 82 ? 0.235 -9.067 7.724 1.00 72.56 82 LYS A N 1
ATOM 673 C CA . LYS A 1 82 ? -0.571 -8.651 8.881 1.00 72.56 82 LYS A CA 1
ATOM 674 C C . LYS A 1 82 ? -0.921 -9.826 9.802 1.00 72.56 82 LYS A C 1
ATOM 676 O O . LYS A 1 82 ? -0.911 -9.650 11.015 1.00 72.56 82 LYS A O 1
ATOM 681 N N . LEU A 1 83 ? -1.215 -11.001 9.243 1.00 66.69 83 LEU A N 1
ATOM 682 C CA . LEU A 1 83 ? -1.639 -12.177 10.012 1.00 66.69 83 LEU A CA 1
ATOM 683 C C . LEU A 1 83 ? -0.479 -12.907 10.699 1.00 66.69 83 LEU A C 1
ATOM 685 O O . LEU A 1 83 ? -0.670 -13.464 11.775 1.00 66.69 83 LEU A O 1
ATOM 689 N N . ASN A 1 84 ? 0.719 -12.894 10.107 1.00 62.84 84 ASN A N 1
ATOM 690 C CA . ASN A 1 84 ? 1.829 -13.718 10.592 1.00 62.84 84 ASN A CA 1
ATOM 691 C C . ASN A 1 84 ? 2.732 -13.054 11.640 1.00 62.84 84 ASN A C 1
ATOM 693 O O . ASN A 1 84 ? 3.639 -13.725 12.099 1.00 62.84 84 ASN A O 1
ATOM 697 N N . HIS A 1 85 ? 2.507 -11.793 12.043 1.00 57.41 85 HIS A N 1
ATOM 698 C CA . HIS A 1 85 ? 3.116 -11.114 13.215 1.00 57.41 85 HIS A CA 1
ATOM 699 C C . HIS A 1 85 ? 4.664 -11.169 13.416 1.00 57.41 85 HIS A C 1
ATOM 701 O O . HIS A 1 85 ? 5.172 -10.518 14.326 1.00 57.41 85 HIS A O 1
ATOM 707 N N . GLU A 1 86 ? 5.444 -11.824 12.551 1.00 47.50 86 GLU A N 1
ATOM 708 C CA . GLU A 1 86 ? 6.903 -12.037 12.670 1.00 47.50 86 GLU A CA 1
ATOM 709 C C . GLU A 1 86 ? 7.744 -10.817 12.213 1.00 47.50 86 GLU A C 1
ATOM 711 O O . GLU A 1 86 ? 8.974 -10.815 12.273 1.00 47.50 86 GLU A O 1
ATOM 716 N N . TRP A 1 87 ? 7.095 -9.734 11.770 1.00 51.19 87 TRP A N 1
ATOM 717 C CA . TRP A 1 87 ? 7.727 -8.590 11.088 1.00 51.19 87 TRP A CA 1
ATOM 718 C C . TRP A 1 87 ? 8.649 -7.743 11.960 1.00 51.19 87 TRP A C 1
ATOM 720 O O . TRP A 1 87 ? 9.575 -7.113 11.442 1.00 51.19 87 TRP A O 1
ATOM 730 N N . TYR A 1 88 ? 8.456 -7.761 13.279 1.00 51.06 88 TYR A N 1
ATOM 731 C CA . TYR A 1 88 ? 9.376 -7.080 14.186 1.00 51.06 88 TYR A CA 1
ATOM 732 C C . TYR A 1 88 ? 10.766 -7.715 14.160 1.00 51.06 88 TYR A C 1
ATOM 734 O O . TYR A 1 88 ? 11.759 -7.002 14.280 1.00 51.06 88 TYR A O 1
ATOM 742 N N . HIS A 1 89 ? 10.855 -9.027 13.929 1.00 47.12 89 HIS A N 1
ATOM 743 C CA . HIS A 1 89 ? 12.141 -9.703 13.897 1.00 47.12 89 HIS A CA 1
ATOM 744 C C . HIS A 1 89 ? 12.941 -9.310 12.649 1.00 47.12 89 HIS A C 1
ATOM 746 O O . HIS A 1 89 ? 14.138 -9.109 12.757 1.00 47.12 89 HIS A O 1
ATOM 752 N N . PHE A 1 90 ? 12.328 -9.108 11.476 1.00 46.59 90 PHE A N 1
ATOM 753 C CA . PHE A 1 90 ? 13.085 -8.791 10.252 1.00 46.59 90 PHE A CA 1
ATOM 754 C C . PHE A 1 90 ? 13.554 -7.326 10.176 1.00 46.59 90 PHE A C 1
ATOM 756 O O . PHE A 1 90 ? 14.675 -7.065 9.746 1.00 46.59 90 PHE A O 1
ATOM 763 N N . PHE A 1 91 ? 12.739 -6.369 10.638 1.00 44.97 91 PHE A N 1
ATOM 764 C CA . PHE A 1 91 ? 13.066 -4.937 10.551 1.00 44.97 91 PHE A CA 1
ATOM 765 C C . PHE A 1 91 ? 13.786 -4.359 11.782 1.00 44.97 91 PHE A C 1
ATOM 767 O O . PHE A 1 91 ? 14.440 -3.326 11.651 1.00 44.97 91 PHE A O 1
ATOM 774 N N . PHE A 1 92 ? 13.725 -5.004 12.955 1.00 42.22 92 PHE A N 1
ATOM 775 C CA . PHE A 1 92 ? 14.369 -4.513 14.186 1.00 42.22 92 PHE A CA 1
ATOM 776 C C . PHE A 1 92 ? 15.548 -5.379 14.656 1.00 42.22 92 PHE A C 1
ATOM 778 O O . PHE A 1 92 ? 15.773 -5.528 15.857 1.00 42.22 92 PHE A O 1
ATOM 785 N N . HIS A 1 93 ? 16.361 -5.913 13.736 1.00 39.59 93 HIS A N 1
ATOM 786 C CA . HIS A 1 93 ? 17.714 -6.318 14.128 1.00 39.59 93 HIS A CA 1
ATOM 787 C C . HIS A 1 93 ? 18.554 -5.059 14.421 1.00 39.59 93 HIS A C 1
ATOM 789 O O . HIS A 1 93 ? 18.624 -4.160 13.576 1.00 39.59 93 HIS A O 1
ATOM 795 N N . PRO A 1 94 ? 19.224 -4.970 15.585 1.00 39.66 94 PRO A N 1
ATOM 796 C CA . PRO A 1 94 ? 20.088 -3.848 15.922 1.00 39.66 94 PRO A CA 1
ATOM 797 C C . PRO A 1 94 ? 21.375 -3.956 15.096 1.00 39.66 94 PRO A C 1
ATOM 799 O O . PRO A 1 94 ? 22.356 -4.547 15.537 1.00 39.66 94 PRO A O 1
ATOM 802 N N . GLY A 1 95 ? 21.382 -3.441 13.866 1.00 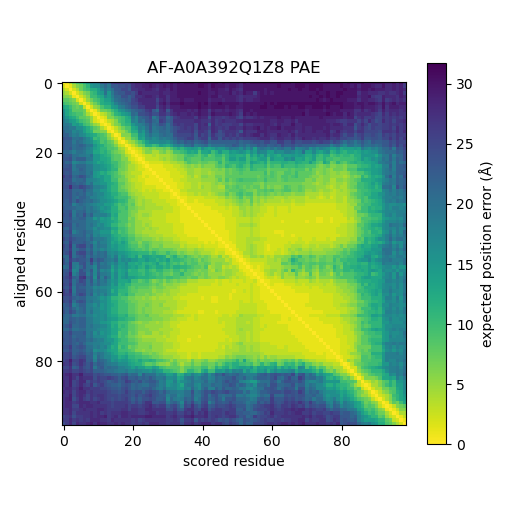48.38 95 GLY A N 1
ATOM 803 C CA . GLY A 1 95 ? 22.602 -3.497 13.057 1.00 48.38 95 GLY A CA 1
ATOM 804 C C . GLY A 1 95 ? 22.546 -2.999 11.619 1.00 48.38 95 GLY A C 1
ATOM 805 O O . GLY A 1 95 ? 23.610 -2.826 11.030 1.00 48.38 95 GLY A O 1
ATOM 806 N N . PHE A 1 96 ? 21.377 -2.730 11.034 1.00 44.66 96 PHE A N 1
ATOM 807 C CA . PHE A 1 96 ? 21.330 -2.279 9.641 1.00 44.66 96 PHE A CA 1
ATOM 808 C C . PHE A 1 96 ? 21.555 -0.762 9.544 1.00 44.66 96 PHE A C 1
ATOM 810 O O . PHE A 1 96 ? 20.627 0.036 9.679 1.00 44.66 96 PHE A O 1
ATOM 817 N N . LYS A 1 97 ? 22.817 -0.355 9.353 1.00 45.78 97 LYS A N 1
ATOM 818 C CA . LYS A 1 97 ? 23.156 0.994 8.887 1.00 45.78 97 LYS A CA 1
ATOM 819 C C . LYS A 1 97 ? 22.899 1.043 7.386 1.00 45.78 97 LYS A C 1
ATOM 821 O O . LYS A 1 97 ? 23.522 0.302 6.635 1.00 45.78 97 LYS A O 1
ATOM 826 N N . VAL A 1 98 ? 21.973 1.903 6.980 1.00 43.97 98 VAL A N 1
ATOM 827 C CA . VAL A 1 98 ? 21.850 2.332 5.588 1.00 43.97 98 VAL A CA 1
ATOM 828 C C . VAL A 1 98 ? 23.011 3.302 5.360 1.00 43.97 98 VAL A C 1
ATOM 830 O O . VAL A 1 98 ? 23.021 4.376 5.964 1.00 43.97 98 VAL A O 1
ATOM 833 N N . GLU A 1 99 ? 24.033 2.871 4.623 1.00 42.88 99 GLU A N 1
ATOM 834 C CA . GLU A 1 99 ? 24.983 3.790 3.977 1.00 42.88 99 GLU A CA 1
ATOM 835 C C . GLU A 1 99 ? 24.322 4.457 2.767 1.00 42.88 99 GLU A C 1
ATOM 837 O O . GLU A 1 99 ? 23.511 3.780 2.089 1.00 42.88 99 GLU A O 1
#

Secondary structure (DSSP, 8-state):
-----S-----TT---GGGSPPPPHHHHHHHHSPP-HHHHHHHHHHS-TTPPP-TT---HHHHHHTHHHHHHHHHHHHHHHHHH-THHHHH--TT----

Nearest PDB structures (foldseek):
  8uw3-assembly1_A  TM=8.416E-01  e=1.938E-01  Homo sapiens
  8c8j-assembly1_A  TM=7.895E-01  e=1.602E-01  Homo sapiens

Organism: NCBI:txid97028

Radius of gyration: 21.05 Å; Cα contacts (8 Å, |Δi|>4): 30; chains: 1; bounding box: 49×38×52 Å

pLDDT: mean 75.79, std 19.09, range [38.03, 96.62]

Solvent-accessible surface area (backbone atoms only — not comparable to full-atom values): 6610 Å² total; per-residue (Å²): 137,85,83,86,84,76,91,78,87,76,59,84,74,72,72,62,70,82,81,56,89,74,79,49,72,68,57,52,52,62,74,68,50,81,86,46,66,64,57,54,49,52,56,56,68,67,50,66,51,83,47,85,48,56,99,81,69,55,34,51,43,55,58,64,78,42,31,95,73,46,47,64,61,54,42,50,51,53,53,50,56,68,73,61,70,58,63,62,65,76,76,62,54,95,75,82,75,86,124

Mean predicted aligned error: 13.49 Å

Sequence (99 aa):
MSNWRKNSHCDPNSLVLTNIPQISQELFTLLLNPISEREVKDALFSMYPYKAPGPDGFQPVFFRNYWNIVAKDVWTSVSYYKLNHEWYHFFFHPGFKVE

Foldseek 3Di:
DDDPPDDDPPDPVVPPVPPPDDDDPVNVVVVPDQDDLVNLVVVLVPDDQDDQDDVVRDGSVVCVVCVVPCSVVSVVVVNVCVPPPCVCVVPPDPPDDDD